Protein AF-A0A960I256-F1 (afdb_monomer_lite)

Foldseek 3Di:
DDDPCVVPVVPVPQFDWDWDWDADPDPPDIDIDIDGGDPVVVVCVVVVCVVCVVVDDDPPDPPDD

Structure (mmCIF, N/CA/C/O backbone):
data_AF-A0A960I256-F1
#
_entry.id   AF-A0A960I256-F1
#
loop_
_atom_site.group_PDB
_atom_site.id
_atom_site.type_symbol
_atom_site.label_atom_id
_atom_site.label_alt_id
_atom_site.label_comp_id
_atom_site.label_asym_id
_atom_site.label_entity_id
_atom_site.label_seq_id
_atom_site.pdbx_PDB_ins_code
_atom_site.Cartn_x
_atom_site.Cartn_y
_atom_site.Cartn_z
_atom_site.occupancy
_atom_site.B_iso_or_equiv
_atom_site.auth_seq_id
_atom_site.auth_comp_id
_atom_site.auth_asym_id
_atom_site.auth_atom_id
_atom_site.pdbx_PDB_model_num
ATOM 1 N N . LEU A 1 1 ? -10.069 6.466 -3.638 1.00 61.16 1 LEU A N 1
ATOM 2 C CA . LEU A 1 1 ? -8.638 6.452 -3.989 1.00 61.16 1 LEU A CA 1
ATOM 3 C C . LEU A 1 1 ? -8.125 7.861 -3.761 1.00 61.16 1 LEU A C 1
ATOM 5 O O . LEU A 1 1 ? -8.777 8.784 -4.231 1.00 61.16 1 LEU A O 1
ATOM 9 N N . VAL A 1 2 ? -7.068 8.020 -2.971 1.00 66.31 2 VAL A N 1
ATOM 10 C CA . VAL A 1 2 ? -6.389 9.307 -2.785 1.00 66.31 2 VAL A CA 1
ATOM 11 C C . VAL A 1 2 ? -5.036 9.157 -3.460 1.00 66.31 2 VAL A C 1
ATOM 13 O O . VAL A 1 2 ? -4.244 8.319 -3.040 1.00 66.31 2 VAL A O 1
ATOM 16 N N . GLU A 1 3 ? -4.805 9.905 -4.530 1.00 66.81 3 GLU A N 1
ATOM 17 C CA . GLU A 1 3 ? -3.489 10.012 -5.161 1.00 66.81 3 GLU A CA 1
ATOM 18 C C . GLU A 1 3 ? -2.735 11.125 -4.418 1.00 66.81 3 GLU A C 1
ATOM 20 O O . GLU A 1 3 ? -3.340 12.159 -4.135 1.00 66.81 3 GLU A O 1
ATOM 25 N N . TRP A 1 4 ? -1.460 10.910 -4.063 1.00 64.12 4 TRP A N 1
ATOM 26 C CA . TRP A 1 4 ? -0.649 11.841 -3.245 1.00 64.12 4 TRP A CA 1
ATOM 27 C C . TRP A 1 4 ? -1.096 11.952 -1.774 1.00 64.12 4 TRP A C 1
ATOM 29 O O . TRP A 1 4 ? -1.337 13.033 -1.233 1.00 64.12 4 TRP A O 1
ATOM 39 N N . GLY A 1 5 ? -1.245 10.798 -1.111 1.00 57.22 5 GLY A N 1
ATOM 40 C CA . GLY A 1 5 ? -1.669 10.704 0.292 1.00 57.22 5 GLY A CA 1
ATOM 41 C C . GLY A 1 5 ? -0.741 11.400 1.295 1.00 57.22 5 GLY A C 1
ATOM 42 O O . GLY A 1 5 ? -1.211 11.784 2.362 1.00 57.22 5 GLY A O 1
ATOM 43 N N . ASP A 1 6 ? 0.528 11.630 0.946 1.00 59.47 6 ASP A N 1
ATOM 44 C CA . ASP A 1 6 ? 1.519 12.376 1.733 1.00 59.47 6 ASP A CA 1
ATOM 45 C C . ASP A 1 6 ? 1.071 13.815 2.032 1.00 59.47 6 ASP A C 1
ATOM 47 O O . ASP A 1 6 ? 1.255 14.301 3.149 1.00 59.47 6 ASP A O 1
ATOM 51 N N . ALA A 1 7 ? 0.373 14.460 1.092 1.00 62.38 7 ALA A N 1
ATOM 52 C CA . ALA A 1 7 ? -0.157 15.809 1.272 1.00 62.38 7 ALA A CA 1
ATOM 53 C C . ALA A 1 7 ? -1.333 15.881 2.269 1.00 62.38 7 ALA A C 1
ATOM 55 O O . ALA A 1 7 ? -1.705 16.969 2.712 1.00 62.38 7 ALA A O 1
ATOM 56 N N . VAL A 1 8 ? -1.941 14.739 2.620 1.00 65.00 8 VAL A N 1
ATOM 57 C CA . VAL A 1 8 ? -3.185 14.669 3.408 1.00 65.00 8 VAL A CA 1
ATOM 58 C C . VAL A 1 8 ? -3.174 13.596 4.505 1.00 65.00 8 VAL A C 1
ATOM 60 O O . VAL A 1 8 ? -4.227 13.309 5.078 1.00 65.00 8 VAL A O 1
ATOM 63 N N . LEU A 1 9 ? -2.005 13.039 4.861 1.00 67.31 9 LEU A N 1
ATOM 64 C CA . LEU A 1 9 ? -1.852 12.032 5.928 1.00 67.31 9 LEU A CA 1
ATOM 65 C C . LEU A 1 9 ? -2.591 12.393 7.233 1.00 67.31 9 LEU A C 1
ATOM 67 O O . LEU A 1 9 ? -3.255 11.515 7.785 1.00 67.31 9 LEU A O 1
ATOM 71 N N . PRO A 1 10 ? -2.589 13.657 7.711 1.00 68.75 10 PRO A N 1
ATOM 72 C CA . PRO A 1 10 ? -3.319 14.017 8.928 1.00 68.75 10 PRO A CA 1
ATOM 73 C C . PRO A 1 10 ? -4.850 13.888 8.817 1.00 68.75 10 PRO A C 1
ATOM 75 O O . PRO A 1 10 ? -5.522 13.761 9.837 1.00 68.75 10 PRO A O 1
ATOM 78 N N . ALA A 1 11 ? -5.416 13.922 7.604 1.00 71.62 11 ALA A N 1
ATOM 79 C CA . ALA A 1 11 ? -6.860 13.869 7.351 1.00 71.62 11 ALA A CA 1
ATOM 80 C C . ALA A 1 11 ? -7.382 12.453 7.035 1.00 71.62 11 ALA A C 1
ATOM 82 O O . ALA A 1 11 ? -8.587 12.213 7.104 1.00 71.62 11 ALA A O 1
ATOM 83 N N . LEU A 1 12 ? -6.491 11.511 6.706 1.00 72.25 12 LEU A N 1
ATOM 84 C CA . LEU A 1 12 ? -6.829 10.116 6.385 1.00 72.25 12 LEU A CA 1
ATOM 85 C C . LEU A 1 12 ? -7.214 9.282 7.621 1.00 72.25 12 LEU A C 1
ATOM 87 O O . LEU A 1 12 ? -7.876 8.249 7.491 1.00 72.25 12 LEU A O 1
ATOM 91 N N . GLY A 1 13 ? -6.841 9.740 8.820 1.00 77.25 13 GLY A N 1
ATOM 92 C CA . GLY A 1 13 ? -7.051 9.007 10.068 1.00 77.25 13 GLY A CA 1
ATOM 93 C C . GLY A 1 13 ? -6.121 7.797 10.203 1.00 77.25 13 GLY A C 1
ATOM 94 O O . GLY A 1 13 ? -5.085 7.715 9.558 1.00 77.25 13 GLY A O 1
ATOM 95 N N . ASP A 1 14 ? -6.486 6.842 11.056 1.00 80.25 14 ASP A N 1
ATOM 96 C CA . ASP A 1 14 ? -5.665 5.681 11.443 1.00 80.25 14 ASP A CA 1
ATOM 97 C C . ASP A 1 14 ? -6.049 4.373 10.722 1.00 80.25 14 ASP A C 1
ATOM 99 O O . ASP A 1 14 ? -5.553 3.294 11.053 1.00 80.25 14 ASP A O 1
ATOM 103 N N . ARG A 1 15 ? -6.970 4.445 9.753 1.00 86.81 15 ARG A N 1
ATOM 104 C CA . ARG A 1 15 ? -7.565 3.276 9.087 1.00 86.81 15 ARG A CA 1
ATOM 105 C C . ARG A 1 15 ? -7.522 3.414 7.572 1.00 86.81 15 ARG A C 1
ATOM 107 O O . ARG A 1 15 ? -8.527 3.736 6.939 1.00 86.81 15 ARG A O 1
ATOM 114 N N . TYR A 1 16 ? -6.379 3.102 6.981 1.00 87.50 16 TYR A N 1
ATOM 115 C CA . TYR A 1 16 ? -6.185 3.132 5.533 1.00 87.50 16 TYR A CA 1
ATOM 116 C C . TYR A 1 16 ? -5.200 2.051 5.078 1.00 87.50 16 TYR A C 1
ATOM 118 O O . TYR A 1 16 ? -4.509 1.442 5.889 1.00 87.50 16 TYR A O 1
ATOM 126 N N . LEU A 1 17 ? -5.198 1.777 3.775 1.00 89.62 17 LEU A N 1
ATOM 127 C CA . LEU A 1 17 ? -4.153 0.997 3.121 1.00 89.62 17 LEU A CA 1
ATOM 128 C C . LEU A 1 17 ? -3.251 1.998 2.424 1.00 89.62 17 LEU A C 1
ATOM 130 O O . LEU A 1 17 ? -3.715 2.733 1.552 1.00 89.62 17 LEU A O 1
ATOM 134 N N . GLU A 1 18 ? -1.996 2.038 2.833 1.00 88.88 18 GLU A N 1
ATOM 135 C CA . GLU A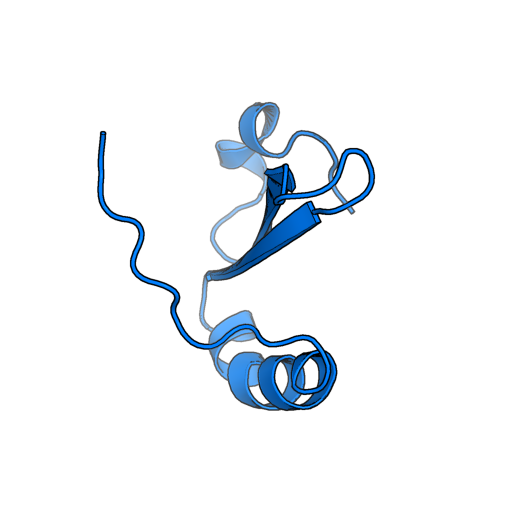 1 18 ? -0.962 2.733 2.089 1.00 88.88 18 GLU A CA 1
ATOM 136 C C . GLU A 1 18 ? -0.538 1.857 0.909 1.00 88.88 18 GLU A C 1
ATOM 138 O O . GLU A 1 18 ? -0.319 0.654 1.067 1.00 88.88 18 GLU A O 1
ATOM 143 N N . VAL A 1 19 ? -0.442 2.469 -0.271 1.00 90.31 19 VAL A N 1
ATOM 144 C CA . VAL A 1 19 ? 0.098 1.845 -1.479 1.00 90.31 19 VAL A CA 1
ATOM 145 C C . VAL A 1 19 ? 1.255 2.711 -1.943 1.00 90.31 19 VAL A C 1
ATOM 147 O O . VAL A 1 19 ? 1.040 3.839 -2.389 1.00 90.31 19 VAL A O 1
ATOM 150 N N . ARG A 1 20 ? 2.477 2.200 -1.824 1.00 89.69 20 ARG A N 1
ATOM 151 C CA . ARG A 1 20 ? 3.681 2.875 -2.311 1.00 89.69 20 ARG A CA 1
ATOM 152 C C . ARG A 1 20 ? 4.100 2.240 -3.626 1.00 89.69 20 ARG A C 1
ATOM 154 O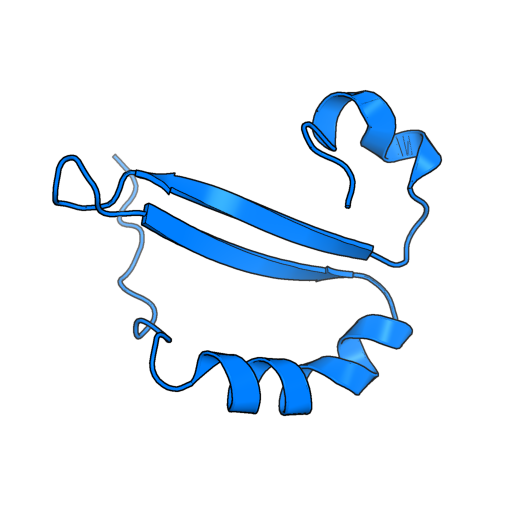 O . ARG A 1 20 ? 4.274 1.030 -3.695 1.00 89.69 20 ARG A O 1
ATOM 161 N N . ILE A 1 21 ? 4.233 3.065 -4.661 1.00 89.25 21 ILE A N 1
ATOM 162 C CA . ILE A 1 21 ? 4.606 2.634 -6.011 1.00 89.25 21 ILE A CA 1
ATOM 163 C C . ILE A 1 21 ? 6.027 3.120 -6.285 1.00 89.25 21 ILE A C 1
ATOM 165 O O . ILE A 1 21 ? 6.292 4.320 -6.204 1.00 89.25 21 ILE A O 1
ATOM 169 N N . THR A 1 22 ? 6.932 2.205 -6.613 1.00 89.94 22 THR A N 1
ATOM 170 C CA . THR A 1 22 ? 8.317 2.500 -7.003 1.00 89.94 22 THR A CA 1
ATOM 171 C C . THR A 1 22 ? 8.633 1.888 -8.368 1.00 89.94 22 THR A C 1
ATOM 173 O O . THR A 1 22 ? 7.894 1.035 -8.863 1.00 89.94 22 THR A O 1
ATOM 176 N N . PHE A 1 23 ? 9.700 2.358 -9.017 1.00 91.12 23 PHE A N 1
ATOM 177 C CA . PHE A 1 23 ? 10.183 1.760 -10.265 1.00 91.12 23 PHE A CA 1
ATOM 178 C C . PHE A 1 23 ? 10.757 0.359 -10.006 1.00 91.12 23 PHE A C 1
ATOM 180 O O . PHE A 1 23 ? 11.394 0.138 -8.976 1.00 91.12 23 PHE A O 1
ATOM 187 N N . GLY A 1 24 ? 10.491 -0.569 -10.926 1.00 88.56 24 GLY A N 1
ATOM 188 C CA . GLY A 1 24 ? 11.126 -1.885 -10.994 1.00 88.56 24 GLY A CA 1
ATOM 189 C C . GLY A 1 24 ? 12.316 -1.895 -11.959 1.00 88.56 24 GLY A C 1
ATOM 190 O O . GLY A 1 24 ? 12.845 -0.839 -12.305 1.00 88.56 24 GLY A O 1
ATOM 191 N N . ASP A 1 25 ? 12.732 -3.091 -12.380 1.00 88.38 25 ASP A N 1
ATOM 192 C CA . ASP A 1 25 ? 13.943 -3.286 -13.190 1.00 88.38 25 ASP A CA 1
ATOM 193 C C . ASP A 1 25 ? 13.786 -2.806 -14.645 1.00 88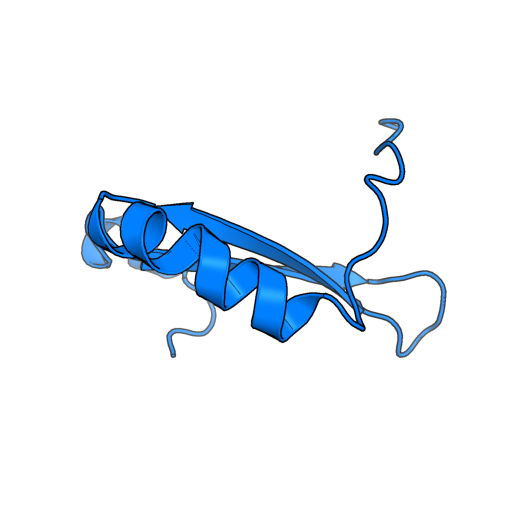.38 25 ASP A C 1
ATOM 195 O O . ASP A 1 25 ? 14.731 -2.271 -15.226 1.00 88.38 25 ASP A O 1
ATOM 199 N N . GLY A 1 26 ? 12.609 -2.997 -15.245 1.00 91.25 26 GLY A N 1
ATOM 200 C CA . GLY A 1 26 ? 12.259 -2.471 -16.561 1.00 91.25 26 GLY A CA 1
ATOM 201 C C . GLY A 1 26 ? 11.623 -1.079 -16.517 1.00 91.25 26 GLY A C 1
ATOM 202 O O . GLY A 1 26 ? 11.011 -0.679 -15.526 1.00 91.25 26 GLY A O 1
ATOM 203 N N . ASP A 1 27 ? 11.684 -0.364 -17.643 1.00 89.81 27 ASP A N 1
ATOM 204 C CA . ASP A 1 27 ? 11.106 0.985 -17.795 1.00 89.81 27 ASP A CA 1
ATOM 205 C C . ASP A 1 27 ? 9.604 1.041 -17.433 1.00 89.81 27 ASP A C 1
ATOM 207 O O . ASP A 1 27 ? 9.106 2.031 -16.880 1.00 89.81 27 ASP A O 1
ATOM 211 N N . ASP A 1 28 ? 8.888 -0.060 -17.668 1.00 93.00 28 ASP A N 1
ATOM 212 C CA . ASP A 1 28 ? 7.460 -0.211 -17.378 1.00 93.00 28 ASP A CA 1
ATOM 213 C C . ASP A 1 28 ? 7.168 -1.033 -16.111 1.00 93.00 28 ASP A C 1
ATOM 215 O O . ASP A 1 28 ? 6.011 -1.144 -15.698 1.00 93.00 28 ASP A O 1
ATOM 219 N N . ASP A 1 29 ? 8.197 -1.542 -15.431 1.00 89.81 29 ASP A N 1
ATOM 220 C CA . ASP A 1 29 ? 8.024 -2.339 -14.221 1.00 89.81 29 ASP A CA 1
ATOM 221 C C . ASP A 1 29 ? 7.787 -1.439 -13.011 1.00 89.81 29 ASP A C 1
ATOM 223 O O . ASP A 1 29 ? 8.394 -0.373 -12.856 1.00 89.81 29 ASP A O 1
ATOM 227 N N . ARG A 1 30 ? 6.889 -1.860 -12.120 1.00 91.50 30 ARG A N 1
ATOM 228 C CA . ARG A 1 30 ? 6.602 -1.151 -10.871 1.00 91.50 30 ARG A CA 1
ATOM 229 C C . ARG A 1 30 ? 6.554 -2.135 -9.716 1.00 91.50 30 ARG A C 1
ATOM 231 O O . ARG A 1 30 ? 5.938 -3.192 -9.828 1.00 91.50 30 ARG A O 1
ATOM 238 N N . HIS A 1 31 ? 7.137 -1.749 -8.589 1.00 92.38 31 HIS A N 1
ATOM 239 C CA . HIS A 1 31 ? 6.957 -2.448 -7.325 1.00 92.38 31 HIS A CA 1
ATOM 240 C C . HIS A 1 31 ? 5.906 -1.725 -6.491 1.00 92.38 31 HIS A C 1
ATOM 242 O O . HIS A 1 31 ? 5.906 -0.497 -6.385 1.00 92.38 31 HIS A O 1
ATOM 248 N N . LEU A 1 32 ? 4.974 -2.501 -5.942 1.00 92.25 32 LEU A N 1
ATOM 249 C CA . LEU A 1 32 ? 3.904 -2.002 -5.093 1.00 92.25 32 LEU A CA 1
ATOM 250 C C . LEU A 1 32 ? 4.096 -2.564 -3.689 1.00 92.25 32 LEU A C 1
ATOM 252 O O . LEU A 1 32 ? 3.979 -3.768 -3.475 1.00 92.25 32 LEU A O 1
ATOM 256 N N . GLU A 1 33 ? 4.344 -1.680 -2.733 1.00 91.62 33 GLU A N 1
ATOM 257 C CA . GLU A 1 33 ? 4.351 -2.011 -1.313 1.00 91.62 33 GLU A CA 1
ATOM 258 C C . GLU A 1 33 ? 2.987 -1.655 -0.709 1.00 91.62 33 GLU A C 1
ATOM 260 O O . GLU A 1 33 ? 2.464 -0.554 -0.909 1.00 91.62 33 GLU A O 1
ATOM 265 N N . LEU A 1 34 ? 2.391 -2.613 0.005 1.00 91.62 34 LEU A N 1
ATOM 266 C CA . LEU A 1 34 ? 1.039 -2.525 0.550 1.00 91.62 34 LEU A CA 1
ATOM 267 C C . LEU A 1 34 ? 1.082 -2.602 2.077 1.00 91.62 34 LEU A C 1
ATOM 269 O O . LEU A 1 34 ? 1.315 -3.671 2.640 1.00 91.62 34 LEU A O 1
ATOM 273 N N . THR A 1 35 ? 0.770 -1.493 2.749 1.00 90.50 35 THR A N 1
ATOM 274 C CA . THR A 1 35 ? 0.796 -1.410 4.218 1.00 90.50 35 THR A CA 1
ATOM 275 C C . THR A 1 35 ? -0.594 -1.112 4.762 1.00 90.50 35 THR A C 1
ATOM 277 O O . THR A 1 35 ? -1.115 -0.001 4.653 1.00 90.50 35 THR A O 1
ATOM 280 N N . GLY A 1 36 ? -1.234 -2.125 5.347 1.00 91.12 36 GLY A N 1
ATOM 281 C CA . GLY A 1 36 ? -2.546 -1.983 5.975 1.00 91.12 36 GLY A CA 1
ATOM 282 C C . GLY A 1 36 ? -2.442 -1.413 7.389 1.00 91.12 36 GLY A C 1
ATOM 283 O O . GLY A 1 36 ? -1.890 -2.068 8.270 1.00 91.12 36 GLY A O 1
ATOM 284 N N . LEU A 1 37 ? -3.023 -0.238 7.633 1.00 89.88 37 LEU A N 1
ATOM 285 C CA . LEU A 1 37 ? -3.035 0.409 8.944 1.00 89.88 37 LEU A CA 1
ATOM 286 C C . LEU A 1 37 ? -4.411 0.327 9.617 1.00 89.88 37 LEU A C 1
ATOM 288 O O . LEU A 1 37 ? -5.470 0.498 9.001 1.00 89.88 37 LEU A O 1
ATOM 292 N N . GLY A 1 38 ? -4.380 0.047 10.919 1.00 90.38 38 GLY A N 1
ATOM 293 C CA . GLY A 1 38 ? -5.559 -0.068 11.770 1.00 90.38 38 GLY A CA 1
ATOM 294 C C . GLY A 1 38 ? -6.284 -1.426 11.695 1.00 90.38 38 GLY A C 1
ATOM 295 O O . GLY A 1 38 ? -6.071 -2.241 10.789 1.00 90.38 38 GLY A O 1
ATOM 296 N N . PRO A 1 39 ? -7.205 -1.690 12.642 1.00 88.50 39 PRO A N 1
ATOM 297 C CA . PRO A 1 39 ? -7.803 -3.016 12.848 1.00 88.50 39 PRO A C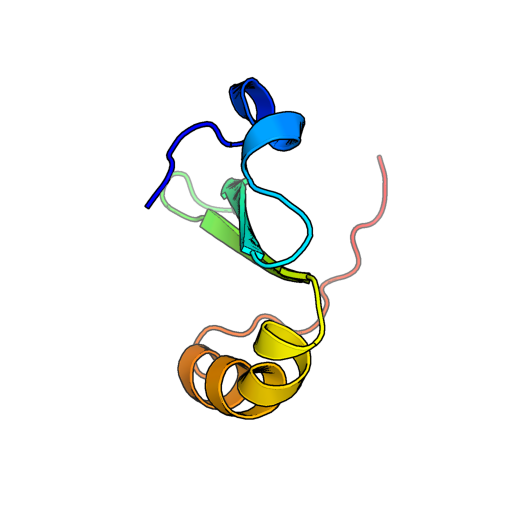A 1
ATOM 298 C C . PRO A 1 39 ? -8.638 -3.503 11.657 1.00 88.50 39 PRO A C 1
ATOM 300 O O . PRO A 1 39 ? -8.725 -4.700 11.390 1.00 88.50 39 PRO A O 1
ATOM 303 N N . SER A 1 40 ? -9.228 -2.575 10.899 1.00 87.56 40 SER A N 1
ATOM 304 C CA . SER A 1 40 ? -10.034 -2.926 9.728 1.00 87.56 40 SER A CA 1
ATOM 305 C C . SER A 1 40 ? -9.205 -3.533 8.591 1.00 87.56 40 SER A C 1
ATOM 307 O O . SER A 1 40 ? -9.742 -4.321 7.815 1.00 87.56 40 SER A O 1
ATOM 309 N N . TRP A 1 41 ? -7.922 -3.172 8.479 1.00 91.06 41 TRP A N 1
ATOM 310 C CA . TRP A 1 41 ? -7.010 -3.722 7.477 1.00 91.06 41 TRP A CA 1
ATOM 311 C C . TRP A 1 41 ? -6.304 -4.977 7.972 1.00 91.06 41 TRP A C 1
ATOM 313 O O . TRP A 1 41 ? -6.145 -5.906 7.186 1.00 91.06 41 TRP A O 1
ATOM 323 N N . ALA A 1 42 ? -6.028 -5.083 9.275 1.00 87.50 42 ALA A N 1
ATOM 324 C CA . ALA A 1 42 ? -5.594 -6.342 9.884 1.00 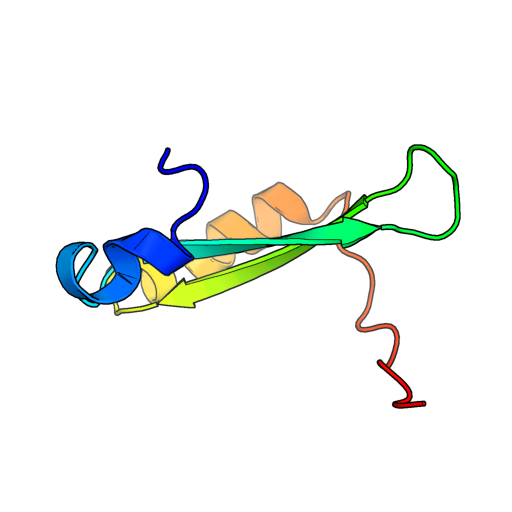87.50 42 ALA A CA 1
ATOM 325 C C . ALA A 1 42 ? -6.591 -7.483 9.600 1.00 87.50 42 ALA A C 1
ATOM 327 O O . ALA A 1 42 ? -6.198 -8.565 9.171 1.00 87.50 42 ALA A O 1
ATOM 328 N N . ALA A 1 43 ? -7.896 -7.217 9.724 1.00 89.75 43 ALA A N 1
ATOM 329 C CA . ALA A 1 43 ? -8.942 -8.187 9.385 1.00 89.75 43 ALA A CA 1
ATOM 330 C C . ALA A 1 43 ? -8.984 -8.566 7.887 1.00 89.75 43 ALA A C 1
ATOM 332 O O . ALA A 1 43 ? -9.458 -9.644 7.535 1.00 89.75 43 ALA A O 1
ATOM 333 N N . ARG A 1 44 ? -8.492 -7.689 7.000 1.00 93.06 44 ARG A N 1
ATOM 334 C CA . ARG A 1 44 ? -8.460 -7.886 5.540 1.00 93.06 44 ARG A CA 1
ATOM 335 C C . ARG A 1 44 ? -7.134 -8.450 5.028 1.00 93.06 44 ARG A C 1
ATOM 337 O O . ARG A 1 44 ? -7.080 -8.843 3.868 1.00 93.06 44 ARG A O 1
ATOM 344 N N . ALA A 1 45 ? -6.102 -8.535 5.869 1.00 90.44 45 ALA A N 1
ATOM 345 C CA . ALA A 1 45 ? -4.745 -8.903 5.465 1.00 90.44 45 ALA A CA 1
ATOM 346 C C . ALA A 1 45 ? -4.686 -10.245 4.719 1.00 90.44 45 ALA A C 1
ATOM 348 O O . ALA A 1 45 ? -4.075 -10.325 3.659 1.00 90.44 45 ALA A O 1
ATOM 349 N N . ARG A 1 46 ? -5.393 -11.274 5.211 1.00 92.94 46 ARG A N 1
ATOM 350 C CA . ARG A 1 46 ? -5.452 -12.587 4.546 1.00 92.94 46 ARG A CA 1
ATOM 351 C C . ARG A 1 46 ? -6.063 -12.500 3.148 1.00 92.94 46 ARG A C 1
ATOM 353 O O . ARG A 1 46 ? -5.474 -12.986 2.193 1.00 92.94 46 ARG A O 1
ATOM 360 N N . ALA A 1 47 ? -7.230 -11.869 3.036 1.00 94.94 47 ALA A N 1
ATOM 361 C CA . ALA A 1 47 ? -7.926 -11.737 1.758 1.00 94.94 47 ALA A CA 1
ATOM 362 C C . ALA A 1 47 ? -7.114 -10.899 0.758 1.00 94.94 47 ALA A C 1
ATOM 364 O O . ALA A 1 47 ? -7.100 -11.202 -0.430 1.00 94.94 47 ALA A O 1
ATOM 365 N N . LEU A 1 48 ? -6.410 -9.870 1.243 1.00 93.12 48 LEU A N 1
ATOM 366 C CA . LEU A 1 48 ? -5.504 -9.071 0.425 1.00 93.12 48 LEU A CA 1
ATOM 367 C C . LEU A 1 48 ? -4.323 -9.910 -0.078 1.00 93.12 48 LEU A C 1
ATOM 369 O O . LEU A 1 48 ? -4.051 -9.888 -1.272 1.00 93.12 48 LEU A O 1
ATOM 373 N N . ALA A 1 49 ? -3.670 -10.675 0.801 1.00 91.75 49 ALA A N 1
ATOM 374 C CA . ALA A 1 49 ? -2.556 -11.551 0.440 1.00 91.75 49 ALA A CA 1
ATOM 375 C C . ALA A 1 49 ? -2.966 -12.620 -0.587 1.00 91.75 49 ALA A C 1
ATOM 377 O O . ALA A 1 49 ? -2.256 -12.844 -1.561 1.00 91.75 49 ALA A O 1
ATOM 378 N N . GLU A 1 50 ? -4.137 -13.239 -0.412 1.00 95.38 50 GLU A N 1
ATOM 379 C CA . GLU A 1 50 ? -4.700 -14.187 -1.383 1.00 95.38 50 GLU A CA 1
ATOM 380 C C . GLU A 1 50 ? -4.959 -13.515 -2.740 1.00 95.38 50 GLU A C 1
ATOM 382 O O . GLU A 1 50 ? -4.639 -14.087 -3.781 1.00 95.38 50 GLU A O 1
ATOM 387 N N . ALA A 1 51 ? -5.494 -12.290 -2.738 1.00 94.88 51 ALA A N 1
ATOM 388 C CA . ALA A 1 51 ? -5.797 -11.556 -3.961 1.00 94.88 51 ALA A CA 1
ATOM 389 C C . ALA A 1 51 ? -4.540 -11.147 -4.738 1.00 94.88 51 ALA A C 1
ATOM 391 O O . ALA A 1 51 ? -4.558 -11.206 -5.961 1.00 94.88 51 ALA A O 1
ATOM 392 N N . ILE A 1 52 ? -3.464 -10.742 -4.055 1.00 94.00 52 ILE A N 1
ATOM 393 C CA . ILE A 1 52 ? -2.220 -10.297 -4.707 1.00 94.00 52 ILE A CA 1
ATOM 394 C C . ILE A 1 52 ? -1.206 -11.424 -4.915 1.00 94.00 52 ILE A C 1
ATOM 396 O O . ILE A 1 52 ? -0.202 -11.207 -5.584 1.00 94.00 52 ILE A O 1
ATOM 400 N N . GLY A 1 53 ? -1.455 -12.613 -4.360 1.00 94.44 53 GLY A N 1
ATOM 401 C CA . GLY A 1 53 ? -0.534 -13.752 -4.366 1.00 94.44 53 GLY A CA 1
ATOM 402 C C . GLY A 1 53 ? 0.134 -14.052 -5.716 1.00 94.44 53 GLY A C 1
ATOM 403 O O . GLY A 1 53 ? 1.340 -14.278 -5.723 1.00 94.44 53 GLY A O 1
ATOM 404 N N . PRO A 1 54 ? -0.575 -13.993 -6.862 1.00 94.75 54 PRO A N 1
ATOM 405 C CA . PRO A 1 54 ? 0.038 -14.209 -8.178 1.00 94.75 54 PRO A CA 1
ATOM 406 C C . PRO A 1 54 ? 1.132 -13.200 -8.568 1.00 94.75 54 PRO A C 1
ATOM 408 O O . PRO A 1 54 ? 1.938 -13.497 -9.444 1.00 94.75 54 PRO A O 1
ATOM 411 N N . TRP A 1 55 ? 1.151 -12.023 -7.940 1.00 92.06 55 TRP A N 1
ATOM 412 C CA . TRP A 1 55 ? 2.099 -10.931 -8.188 1.00 92.06 55 TRP A CA 1
ATOM 413 C C . TRP A 1 55 ? 3.023 -10.669 -6.994 1.00 92.06 55 TRP A C 1
ATOM 415 O O . TRP A 1 55 ? 3.844 -9.755 -7.045 1.00 92.06 55 TRP A O 1
ATOM 425 N N . ALA A 1 56 ? 2.877 -11.434 -5.907 1.00 90.38 56 ALA A N 1
ATOM 426 C CA . ALA A 1 56 ? 3.692 -11.269 -4.717 1.00 90.38 56 ALA A CA 1
ATOM 427 C C . ALA A 1 56 ? 5.143 -11.641 -5.036 1.00 90.38 56 ALA A C 1
ATOM 429 O O . ALA A 1 56 ? 5.452 -12.779 -5.393 1.00 90.38 56 ALA A O 1
ATOM 430 N N . ILE A 1 57 ? 6.032 -10.666 -4.889 1.00 82.75 57 ILE A N 1
ATOM 431 C CA . ILE A 1 57 ? 7.470 -10.881 -4.978 1.00 82.75 57 ILE A CA 1
ATOM 432 C C . ILE A 1 57 ? 7.904 -11.386 -3.593 1.00 82.75 57 ILE A C 1
ATOM 434 O O . ILE A 1 57 ? 7.517 -10.772 -2.595 1.00 82.75 57 ILE A O 1
ATOM 438 N N . PRO A 1 58 ? 8.651 -12.502 -3.479 1.00 70.88 58 PRO A N 1
ATOM 439 C CA . PRO A 1 58 ? 9.292 -12.860 -2.214 1.00 70.88 58 PRO A CA 1
ATOM 440 C C . PRO A 1 58 ? 10.096 -11.654 -1.736 1.00 70.88 58 PRO A C 1
ATOM 442 O O . PRO A 1 58 ? 10.684 -11.012 -2.601 1.00 70.88 58 PRO A O 1
ATOM 445 N N . ASP A 1 59 ? 10.135 -11.355 -0.429 1.00 63.38 59 ASP A N 1
ATOM 446 C CA . ASP A 1 59 ? 10.917 -10.235 0.119 1.00 63.38 59 ASP A CA 1
ATOM 447 C C . ASP A 1 59 ? 12.351 -10.263 -0.438 1.00 63.38 59 ASP A C 1
ATOM 449 O O . ASP A 1 59 ? 13.243 -10.965 0.047 1.00 63.38 59 ASP A O 1
ATOM 453 N N . GLY A 1 60 ? 12.550 -9.528 -1.529 1.00 53.56 60 GLY A N 1
ATOM 454 C CA . GLY 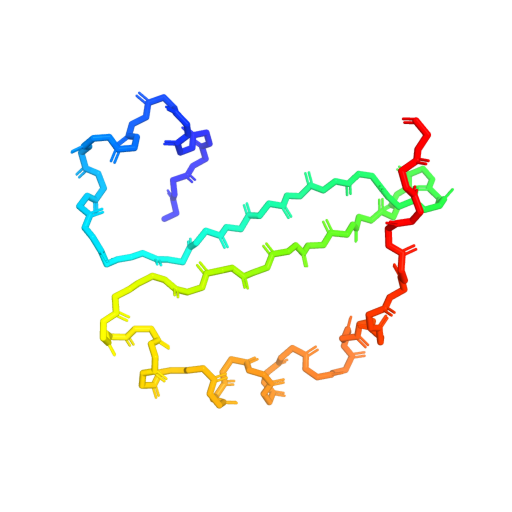A 1 60 ? 13.807 -9.365 -2.222 1.00 53.56 60 GLY A CA 1
ATOM 455 C C . GLY A 1 60 ? 14.506 -8.270 -1.465 1.00 53.56 60 GLY A C 1
ATOM 456 O O . GLY A 1 60 ? 14.200 -7.102 -1.680 1.00 53.56 60 GLY A O 1
ATOM 457 N N . GLY A 1 61 ? 15.341 -8.681 -0.506 1.00 46.66 61 GLY A N 1
ATOM 458 C CA . GLY A 1 61 ? 16.025 -7.809 0.435 1.00 46.66 61 GLY A CA 1
ATOM 459 C C . GLY A 1 61 ? 16.405 -6.483 -0.204 1.00 46.66 61 GLY A C 1
ATOM 460 O O . GLY A 1 61 ? 17.262 -6.433 -1.087 1.00 46.66 61 GLY A O 1
ATOM 461 N N . GLY A 1 62 ? 15.762 -5.415 0.266 1.00 41.41 62 GLY A N 1
ATOM 462 C CA . GLY A 1 62 ? 16.268 -4.071 0.083 1.00 41.41 62 GLY A CA 1
ATOM 463 C C . GLY A 1 62 ? 17.635 -4.010 0.749 1.00 41.41 62 GLY A C 1
ATOM 464 O O . GLY A 1 62 ? 17.737 -3.724 1.938 1.00 41.41 62 GLY A O 1
ATOM 465 N N . SER A 1 63 ? 18.685 -4.344 0.005 1.00 41.88 63 SER A N 1
ATOM 466 C CA . SER A 1 63 ? 20.032 -3.930 0.354 1.00 41.88 63 SER A CA 1
ATOM 467 C C . SER A 1 63 ? 20.053 -2.408 0.234 1.00 41.88 63 SER A C 1
ATOM 469 O O . SER A 1 63 ? 19.799 -1.897 -0.859 1.00 41.88 63 SER A O 1
ATOM 471 N N . PRO A 1 64 ? 20.309 -1.673 1.328 1.00 46.47 64 PRO A N 1
ATOM 472 C CA . PRO A 1 64 ? 20.477 -0.235 1.248 1.00 46.47 64 PRO A CA 1
ATOM 473 C C . PRO A 1 64 ? 21.785 0.071 0.508 1.00 46.47 64 PRO A C 1
ATOM 475 O O . PRO A 1 64 ? 22.832 -0.486 0.848 1.00 46.47 64 PRO A O 1
ATOM 478 N N . CYS A 1 65 ? 21.714 0.965 -0.475 1.00 41.69 65 CYS A N 1
ATOM 479 C CA . CYS A 1 65 ? 22.851 1.759 -0.933 1.00 41.69 65 CYS A CA 1
ATOM 480 C C . CYS A 1 65 ? 22.649 3.193 -0.444 1.00 41.69 65 CYS A C 1
ATOM 482 O O . CYS A 1 65 ? 21.509 3.694 -0.582 1.00 41.69 65 CYS A O 1
#

pLDDT: mean 80.77, std 15.6, range [41.41, 95.38]

Radius of gyration: 13.71 Å; chains: 1; bounding box: 33×30×31 Å

Sequence (65 aa):
LVEWGDAVLPALGDRYLEVRITFGDGDDDRHLELTGLGPSWAARARALAEAIGPWAIPDGGGSPC

Secondary structure (DSSP, 8-state):
--SSGGGGHHHHTT--EEEEEEE-SSTT-EEEEEEE-SHHHHTTHHHHHHHHGGGPPP-------